Protein AF-A0A7Y3KXR0-F1 (afdb_monomer)

Solvent-accessible surface area (backbone atoms only — not comparable to full-atom values): 8434 Å² total; per-residue (Å²): 77,54,74,64,59,43,52,49,50,48,54,38,19,53,72,45,36,77,41,56,48,51,34,45,91,93,40,40,80,58,80,89,47,93,57,11,62,92,69,56,73,51,77,27,41,65,45,80,38,68,43,50,64,71,37,32,50,69,26,64,61,48,77,52,60,58,78,64,54,93,94,38,74,94,49,32,69,60,43,49,66,68,46,56,82,58,34,43,36,66,74,55,52,68,49,21,34,96,81,29,33,36,41,48,80,66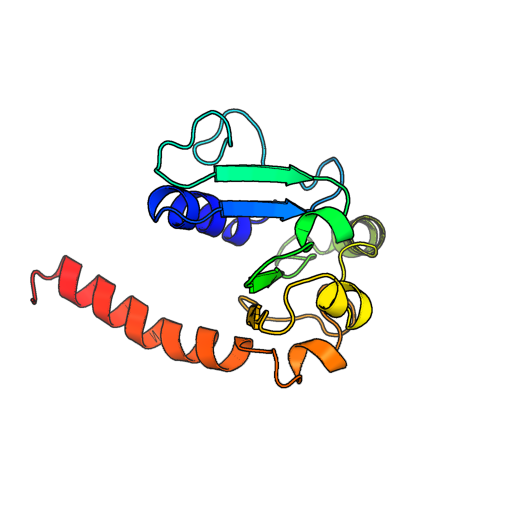,78,77,52,74,71,52,43,34,28,61,75,37,67,74,29,93,45,35,39,34,71,60,53,58,60,44,49,59,58,52,51,52,51,52,54,34,52,77,69,68,53,128

Radius of gyration: 15.93 Å; Cα contacts (8 Å, |Δi|>4): 237; chains: 1; bounding box: 35×34×39 Å

Secondary structure (DSSP, 8-state):
--HHHHHHHHHHHHTT-EEEEE--TTTSPPTTSTT-TTT--SSSEEEEES-HHHHHTT-SEEEE--SS-TT-GGGHHHHHHHHGGG-B-HHHHTTS-TT-EEEE-S---BTTTB-HHHHTSTTB-HHHHHHHHHHHHHHHHHHHTT--

Mean predicted aligned error: 4.3 Å

pLDDT: mean 91.73, std 8.7, range [63.97, 98.5]

Structure (mmCIF, N/CA/C/O backbone):
data_AF-A0A7Y3KXR0-F1
#
_entry.id   AF-A0A7Y3KXR0-F1
#
loop_
_atom_site.group_PDB
_atom_site.id
_atom_site.type_symbol
_atom_site.label_atom_id
_atom_site.label_alt_id
_atom_site.label_comp_id
_atom_site.label_asym_id
_atom_site.label_entity_id
_atom_site.label_seq_id
_atom_site.pdbx_PDB_ins_code
_atom_site.Cartn_x
_atom_site.Cartn_y
_atom_site.Cartn_z
_atom_site.occupancy
_atom_site.B_iso_or_equiv
_atom_site.auth_seq_id
_atom_site.auth_comp_id
_atom_site.auth_asym_id
_atom_site.auth_atom_id
_atom_site.pdbx_PDB_model_num
ATOM 1 N N . ALA A 1 1 ? 11.942 5.116 1.296 1.00 80.25 1 ALA A N 1
ATOM 2 C CA . ALA A 1 1 ? 10.471 4.972 1.328 1.00 80.25 1 ALA A CA 1
ATOM 3 C C . ALA A 1 1 ? 9.807 6.346 1.352 1.00 80.25 1 ALA A C 1
ATOM 5 O O . ALA A 1 1 ? 10.454 7.301 1.781 1.00 80.25 1 ALA A O 1
ATOM 6 N N . THR A 1 2 ? 8.551 6.466 0.906 1.00 85.81 2 THR A N 1
ATOM 7 C CA . THR A 1 2 ? 7.822 7.749 0.919 1.00 85.81 2 THR A CA 1
ATOM 8 C C . THR A 1 2 ? 7.324 8.102 2.325 1.00 85.81 2 THR A C 1
ATOM 10 O O . THR A 1 2 ? 7.315 7.267 3.238 1.00 85.81 2 THR A O 1
ATOM 13 N N . CYS A 1 3 ? 6.900 9.356 2.524 1.00 87.12 3 CYS A N 1
ATOM 14 C CA . CYS A 1 3 ? 6.299 9.783 3.789 1.00 87.12 3 CYS A CA 1
ATOM 15 C C . CYS A 1 3 ? 4.988 9.037 4.083 1.00 87.12 3 CYS A C 1
ATOM 17 O O . CYS A 1 3 ? 4.724 8.714 5.240 1.00 87.12 3 CYS A O 1
ATOM 19 N N . VAL A 1 4 ? 4.209 8.693 3.050 1.00 91.38 4 VAL A N 1
ATOM 20 C CA . VAL A 1 4 ? 2.961 7.937 3.198 1.00 91.38 4 VAL A CA 1
ATOM 21 C C . VAL A 1 4 ? 3.250 6.517 3.671 1.00 91.38 4 VAL A C 1
ATOM 23 O O . VAL A 1 4 ? 2.658 6.097 4.662 1.00 91.38 4 VAL A O 1
ATOM 26 N N . THR A 1 5 ? 4.200 5.807 3.047 1.00 91.75 5 THR A N 1
ATOM 27 C CA . THR A 1 5 ? 4.626 4.469 3.497 1.00 91.75 5 THR A CA 1
ATOM 28 C C . THR A 1 5 ? 5.040 4.488 4.966 1.00 91.75 5 THR A C 1
ATOM 30 O O . THR A 1 5 ? 4.613 3.639 5.748 1.00 91.75 5 THR A O 1
ATOM 33 N N . ARG A 1 6 ? 5.827 5.500 5.357 1.00 90.81 6 ARG A N 1
ATOM 34 C CA . ARG A 1 6 ? 6.284 5.689 6.736 1.00 90.81 6 ARG A CA 1
ATOM 35 C C . ARG A 1 6 ? 5.109 5.844 7.705 1.00 90.81 6 ARG A C 1
ATOM 37 O O . ARG A 1 6 ? 5.014 5.106 8.682 1.00 90.81 6 ARG A O 1
ATOM 44 N N . SER A 1 7 ? 4.205 6.786 7.435 1.00 91.56 7 SER A N 1
ATOM 45 C CA . SER A 1 7 ? 3.044 7.037 8.294 1.00 91.56 7 SER A CA 1
ATOM 46 C C . SER A 1 7 ? 2.098 5.839 8.365 1.00 91.56 7 SER A C 1
ATOM 48 O O . SER A 1 7 ? 1.578 5.543 9.440 1.00 91.56 7 SER A O 1
ATOM 50 N N . LEU A 1 8 ? 1.892 5.140 7.244 1.00 93.44 8 LEU A N 1
ATOM 51 C CA . LEU A 1 8 ? 1.036 3.960 7.175 1.00 93.44 8 LEU A CA 1
ATOM 52 C C . LEU A 1 8 ? 1.597 2.830 8.046 1.00 93.44 8 LEU A C 1
ATOM 54 O O . LEU A 1 8 ? 0.863 2.293 8.869 1.00 93.44 8 LEU A O 1
ATOM 58 N N . ALA A 1 9 ? 2.892 2.524 7.924 1.00 92.25 9 ALA A N 1
ATOM 59 C CA . ALA A 1 9 ? 3.544 1.487 8.720 1.00 92.25 9 ALA A CA 1
ATOM 60 C C . ALA A 1 9 ? 3.413 1.762 10.227 1.00 92.25 9 ALA A C 1
ATOM 62 O O . ALA A 1 9 ? 2.934 0.908 10.971 1.00 92.25 9 ALA A O 1
ATOM 63 N N . VAL A 1 10 ? 3.742 2.983 10.667 1.00 90.62 10 VAL A N 1
ATOM 64 C CA . VAL A 1 10 ? 3.654 3.381 12.083 1.00 90.62 10 VAL A CA 1
ATOM 65 C C . VAL A 1 10 ? 2.222 3.249 12.612 1.00 90.62 10 VAL A C 1
ATOM 67 O O . VAL A 1 10 ? 2.001 2.689 13.686 1.00 90.62 10 VAL A O 1
ATOM 70 N N . ALA A 1 11 ? 1.237 3.777 11.880 1.00 92.50 11 ALA A N 1
ATOM 71 C CA . ALA A 1 11 ? -0.152 3.784 12.328 1.00 92.50 11 ALA A CA 1
ATOM 72 C C . ALA A 1 11 ? -0.752 2.372 12.368 1.00 92.50 11 ALA A C 1
ATOM 74 O O . ALA A 1 11 ? -1.402 2.009 13.346 1.00 92.50 11 ALA A O 1
ATOM 75 N N . LEU A 1 12 ? -0.522 1.572 11.326 1.00 94.69 12 LEU A N 1
ATOM 76 C CA . LEU A 1 12 ? -1.089 0.232 11.195 1.00 94.69 12 LEU A CA 1
ATOM 77 C C . LEU A 1 12 ? -0.503 -0.748 12.218 1.00 94.69 12 LEU A C 1
ATOM 79 O O . LEU A 1 12 ? -1.267 -1.470 12.858 1.00 94.69 12 LEU A O 1
ATOM 83 N N . VAL A 1 13 ? 0.812 -0.720 12.453 1.00 93.69 13 VAL A N 1
ATOM 84 C CA . VAL A 1 13 ? 1.449 -1.580 13.467 1.00 93.69 13 VAL A CA 1
ATOM 85 C C . VAL A 1 13 ? 0.884 -1.299 14.861 1.00 93.69 13 VAL A C 1
ATOM 87 O O . VAL A 1 13 ? 0.526 -2.227 15.589 1.00 93.69 13 VAL A O 1
ATOM 90 N N . ARG A 1 14 ? 0.702 -0.020 15.215 1.00 92.12 14 ARG A N 1
ATOM 91 C CA . ARG A 1 14 ? 0.087 0.383 16.493 1.00 92.12 14 ARG A CA 1
ATOM 92 C C . ARG A 1 14 ? -1.373 -0.047 16.627 1.00 92.12 14 ARG A C 1
ATOM 94 O O . ARG A 1 14 ? -1.847 -0.247 17.740 1.00 92.12 14 ARG A O 1
ATOM 101 N N . LEU A 1 15 ? -2.079 -0.192 15.507 1.00 94.62 15 LEU A N 1
ATOM 102 C CA . LEU A 1 15 ? -3.461 -0.673 15.456 1.00 94.62 15 LEU A CA 1
ATOM 103 C C . LEU A 1 15 ? -3.573 -2.207 15.426 1.00 94.62 15 LEU A C 1
ATOM 105 O O . LEU A 1 15 ? -4.688 -2.718 15.376 1.00 94.62 15 LEU A O 1
ATOM 109 N N . GLY A 1 16 ? -2.457 -2.944 15.470 1.00 95.62 16 GLY A N 1
ATOM 110 C CA . GLY A 1 16 ? -2.472 -4.410 15.462 1.00 95.62 16 GLY A CA 1
ATOM 111 C C . GLY A 1 16 ? -2.442 -5.045 14.078 1.00 95.62 16 GLY A C 1
ATOM 112 O O . GLY A 1 16 ? -2.732 -6.228 13.947 1.00 95.62 16 GLY A O 1
ATOM 113 N N . VAL A 1 17 ? -2.122 -4.277 13.037 1.00 96.44 17 VAL A N 1
ATOM 114 C CA . VAL A 1 17 ? -2.090 -4.769 11.657 1.00 96.44 17 VAL A CA 1
ATOM 115 C C . VAL A 1 17 ? -0.690 -5.275 11.306 1.00 96.44 17 VAL A C 1
ATOM 117 O O . VAL A 1 17 ? 0.320 -4.660 11.657 1.00 96.44 17 VAL A O 1
ATOM 120 N N . HIS A 1 18 ? -0.632 -6.387 10.575 1.00 95.56 18 HIS A N 1
ATOM 121 C CA . HIS A 1 18 ? 0.601 -6.931 10.010 1.00 95.56 18 HIS A CA 1
ATOM 122 C C . HIS A 1 18 ? 0.909 -6.247 8.676 1.00 95.56 18 HIS A C 1
ATOM 124 O O 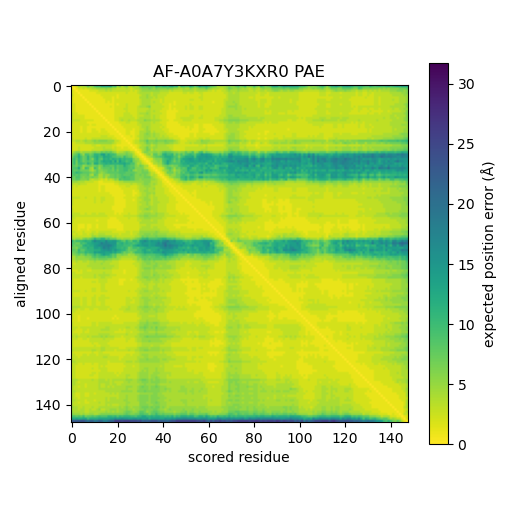. HIS A 1 18 ? 0.152 -6.359 7.714 1.00 95.56 18 HIS A O 1
ATOM 130 N N . VAL A 1 19 ? 2.020 -5.519 8.622 1.00 95.81 19 VAL A N 1
ATOM 131 C CA . VAL A 1 19 ? 2.435 -4.709 7.478 1.00 95.81 19 VAL A CA 1
ATOM 132 C C . VAL A 1 19 ? 3.672 -5.325 6.834 1.00 95.81 19 VAL A C 1
ATOM 134 O O . VAL A 1 19 ? 4.662 -5.614 7.507 1.00 95.81 19 VAL A O 1
ATOM 137 N N . ARG A 1 20 ? 3.636 -5.467 5.508 1.00 96.19 20 ARG A N 1
ATOM 138 C CA . ARG A 1 20 ? 4.819 -5.722 4.682 1.00 96.19 20 ARG A CA 1
ATOM 139 C C . ARG A 1 20 ? 5.095 -4.522 3.797 1.00 96.19 20 ARG A C 1
ATOM 141 O O . ARG A 1 20 ? 4.175 -4.000 3.173 1.00 96.19 20 ARG A O 1
ATOM 148 N N . VAL A 1 21 ? 6.353 -4.103 3.737 1.00 95.56 21 VAL A N 1
ATOM 149 C CA . VAL A 1 21 ? 6.806 -3.040 2.837 1.00 95.56 21 VAL A CA 1
ATOM 150 C C . VAL A 1 21 ? 7.759 -3.641 1.814 1.00 95.56 21 VAL A C 1
ATOM 152 O O . VAL A 1 21 ? 8.887 -4.016 2.140 1.00 95.56 21 VAL A O 1
ATOM 155 N N . GLY A 1 22 ? 7.273 -3.733 0.578 1.00 95.69 22 GLY A N 1
ATOM 156 C CA . GLY A 1 22 ? 8.057 -4.121 -0.587 1.00 95.69 22 GLY A CA 1
ATOM 157 C C . GLY A 1 22 ? 8.729 -2.905 -1.212 1.00 95.69 22 GLY A C 1
ATOM 158 O O . GLY A 1 22 ? 8.033 -1.983 -1.631 1.00 95.69 22 GLY A O 1
ATOM 159 N N . ALA A 1 23 ? 10.058 -2.894 -1.270 1.00 95.00 23 ALA A N 1
ATOM 160 C CA . ALA A 1 23 ? 10.818 -1.899 -2.022 1.00 95.00 23 ALA A CA 1
ATOM 161 C C . ALA A 1 23 ? 12.239 -2.410 -2.313 1.00 95.00 23 ALA A C 1
ATOM 163 O O . ALA A 1 23 ? 12.815 -3.098 -1.465 1.00 95.00 23 ALA A O 1
ATOM 164 N N . PRO A 1 24 ? 12.850 -2.028 -3.449 1.00 93.81 24 PRO A N 1
ATOM 165 C CA . PRO A 1 24 ? 14.228 -2.388 -3.742 1.00 93.81 24 PRO A CA 1
ATOM 166 C C . PRO A 1 24 ? 15.197 -1.707 -2.765 1.00 93.81 24 PRO A C 1
ATOM 168 O O . PRO A 1 24 ? 14.871 -0.715 -2.094 1.00 93.81 24 PRO A O 1
ATOM 171 N N . ALA A 1 25 ? 16.425 -2.228 -2.697 1.00 86.94 25 ALA A N 1
ATOM 172 C CA . ALA A 1 25 ? 17.487 -1.649 -1.881 1.00 86.94 25 ALA A CA 1
ATOM 173 C C . ALA A 1 25 ? 17.677 -0.150 -2.201 1.00 86.94 25 ALA A C 1
ATOM 175 O O . ALA A 1 25 ? 17.687 0.259 -3.358 1.00 86.94 25 ALA A O 1
ATOM 176 N N . GLY A 1 26 ? 17.791 0.686 -1.165 1.00 88.25 26 GLY A N 1
ATOM 177 C CA . GLY A 1 26 ? 17.868 2.150 -1.298 1.00 88.25 26 GLY A CA 1
ATOM 178 C C . GLY A 1 26 ? 16.515 2.876 -1.270 1.00 88.25 26 GLY A C 1
ATOM 179 O O . GLY A 1 26 ? 16.471 4.058 -0.932 1.00 88.25 26 GLY A O 1
ATOM 180 N N . TYR A 1 27 ? 15.403 2.173 -1.508 1.00 90.50 27 TYR A N 1
ATOM 181 C CA . TYR A 1 27 ? 14.042 2.731 -1.441 1.00 90.50 27 TYR A CA 1
ATOM 182 C C . TYR A 1 27 ? 13.254 2.264 -0.215 1.00 90.50 27 TYR A C 1
ATOM 184 O O . TYR A 1 27 ? 12.141 2.736 0.026 1.00 90.50 27 TYR A O 1
ATOM 192 N N . GLN A 1 28 ? 13.846 1.397 0.600 1.00 90.94 28 GLN A N 1
ATOM 193 C CA . GLN A 1 28 ? 13.229 0.816 1.785 1.00 90.94 28 GLN A CA 1
ATOM 194 C C . GLN A 1 28 ? 13.043 1.837 2.933 1.00 90.94 28 GLN A C 1
ATOM 196 O O . GLN A 1 28 ? 13.523 2.979 2.864 1.00 90.94 28 GLN A O 1
ATOM 201 N N . LEU A 1 29 ? 12.285 1.470 3.973 1.00 88.25 29 LEU A N 1
ATOM 202 C CA . LEU A 1 29 ? 12.267 2.211 5.242 1.00 88.25 29 LEU A CA 1
ATOM 203 C C . LEU A 1 29 ? 13.662 2.169 5.887 1.00 88.25 29 LEU A C 1
ATOM 205 O O . LEU A 1 29 ? 14.321 1.133 5.883 1.00 88.25 29 LEU A O 1
ATOM 209 N N . GLN A 1 30 ? 14.124 3.310 6.402 1.00 80.44 30 GLN A N 1
ATOM 210 C CA . GLN A 1 30 ? 15.462 3.436 6.986 1.00 80.44 30 GLN A CA 1
ATOM 211 C C . GLN A 1 30 ? 15.465 3.050 8.469 1.00 80.44 30 GLN A C 1
ATOM 213 O O . GLN A 1 30 ? 14.548 3.403 9.209 1.00 80.44 30 GLN A O 1
ATOM 218 N N . SER A 1 31 ? 16.525 2.364 8.896 1.00 68.38 31 SER A N 1
ATOM 219 C CA . SER A 1 31 ? 16.782 2.043 10.303 1.00 68.38 31 SER A CA 1
ATOM 220 C C . SER A 1 31 ? 17.123 3.298 11.119 1.00 68.38 31 SER A C 1
ATOM 222 O O . SER A 1 31 ? 17.719 4.241 10.596 1.00 68.38 31 SER A O 1
ATOM 224 N N . GLY A 1 32 ? 16.777 3.301 12.409 1.00 65.38 32 GLY A N 1
ATOM 225 C CA . GLY A 1 32 ? 17.108 4.369 13.361 1.00 65.38 32 GLY A CA 1
ATOM 226 C C . GLY A 1 32 ? 16.142 5.564 13.420 1.00 65.38 32 GLY A C 1
ATOM 227 O O . GLY A 1 32 ? 16.396 6.497 14.181 1.00 65.38 32 GLY A O 1
ATOM 228 N N . GLY A 1 33 ? 15.046 5.554 12.651 1.00 67.06 33 GLY A N 1
ATOM 229 C CA . GLY A 1 33 ? 13.954 6.539 12.729 1.00 67.06 33 GLY A CA 1
ATOM 230 C C . GLY A 1 33 ? 12.737 6.030 13.516 1.00 67.06 33 GLY A C 1
ATOM 231 O O . GLY A 1 33 ? 12.687 4.869 13.909 1.00 67.06 33 GLY A O 1
ATOM 232 N N . GLY A 1 34 ? 11.709 6.868 13.705 1.00 63.97 34 GLY A N 1
ATOM 233 C CA . GLY A 1 34 ? 10.460 6.502 14.414 1.00 63.97 34 GLY A CA 1
ATOM 234 C C . GLY A 1 34 ? 9.576 5.471 13.690 1.00 63.97 34 GLY A C 1
ATOM 235 O O . GLY A 1 34 ? 8.486 5.134 14.145 1.00 63.97 34 GLY A O 1
ATOM 236 N N . GLU A 1 35 ? 10.044 5.015 12.540 1.00 66.56 35 GLU A N 1
ATOM 237 C CA . GLU A 1 35 ? 9.459 4.046 11.623 1.00 66.56 35 GLU A CA 1
ATOM 238 C C . GLU A 1 35 ? 10.261 2.746 11.525 1.00 66.56 35 GLU A C 1
ATOM 240 O O . GLU A 1 35 ? 9.938 1.891 10.699 1.00 66.56 35 GLU A O 1
ATOM 245 N N . ASP A 1 36 ? 11.357 2.644 12.279 1.00 72.69 36 ASP A N 1
ATOM 246 C CA . ASP A 1 36 ? 12.205 1.467 12.255 1.00 72.69 36 ASP A CA 1
ATOM 247 C C . ASP A 1 36 ? 11.387 0.281 12.760 1.00 72.69 36 ASP A C 1
ATOM 249 O O . ASP A 1 36 ? 10.830 0.341 13.859 1.00 72.69 36 ASP A O 1
ATOM 253 N N . ALA A 1 37 ? 11.332 -0.794 11.971 1.00 68.94 37 ALA A N 1
ATOM 254 C CA . ALA A 1 37 ? 10.626 -2.025 12.309 1.00 68.94 37 ALA A CA 1
ATOM 255 C C . ALA A 1 37 ? 11.025 -2.571 13.685 1.00 68.94 37 ALA A C 1
ATOM 257 O O . ALA A 1 37 ? 10.193 -3.159 14.367 1.00 68.94 37 ALA A O 1
ATOM 258 N N . GLN A 1 38 ? 12.270 -2.337 14.108 1.00 68.69 38 GLN A N 1
ATOM 259 C CA . GLN A 1 38 ? 12.774 -2.760 15.414 1.00 68.69 38 GLN A CA 1
ATOM 260 C C . GLN A 1 38 ? 12.379 -1.819 16.562 1.00 68.69 38 GLN A C 1
ATOM 262 O O . GLN A 1 38 ? 12.411 -2.224 17.720 1.00 68.69 38 GLN A O 1
ATOM 267 N N . SER A 1 39 ? 12.019 -0.570 16.258 1.00 74.38 39 SER A N 1
ATOM 268 C CA . SER A 1 39 ? 11.600 0.439 17.242 1.00 74.38 39 SER A CA 1
ATOM 269 C C . SER A 1 39 ? 10.082 0.581 17.371 1.00 74.38 39 SER A C 1
ATOM 271 O O . SER A 1 39 ? 9.596 1.201 18.319 1.00 74.38 39 SER A O 1
ATOM 273 N N . LEU A 1 40 ? 9.330 0.059 16.398 1.00 78.12 40 LEU A N 1
ATOM 274 C CA . LEU A 1 40 ? 7.882 0.173 16.364 1.00 78.12 40 LEU A CA 1
ATOM 275 C C . LEU A 1 40 ? 7.258 -0.754 17.403 1.00 78.12 40 LEU A C 1
ATOM 277 O O . LEU A 1 40 ? 7.208 -1.966 17.227 1.00 78.12 40 LEU A O 1
ATOM 281 N N . ASP A 1 41 ? 6.743 -0.148 18.467 1.00 78.06 41 ASP A N 1
ATOM 282 C CA . ASP A 1 41 ? 5.956 -0.838 19.481 1.00 78.06 41 ASP A CA 1
ATOM 283 C C . ASP A 1 41 ? 4.470 -0.875 19.082 1.00 78.06 41 ASP A C 1
ATOM 285 O O . ASP A 1 41 ? 3.906 0.117 18.594 1.00 78.06 41 ASP A O 1
ATOM 289 N N . GLY A 1 42 ? 3.832 -2.029 19.263 1.00 85.19 42 GLY A N 1
ATOM 290 C CA . GLY A 1 42 ? 2.437 -2.267 18.905 1.00 85.19 42 GLY A CA 1
ATOM 291 C C . GLY A 1 42 ? 2.095 -3.754 18.754 1.00 85.19 42 GLY A C 1
ATOM 292 O O . GLY A 1 42 ? 2.988 -4.585 18.619 1.00 85.19 42 GLY A O 1
ATOM 293 N N . PRO A 1 43 ? 0.798 -4.113 18.754 1.00 92.44 43 PRO A N 1
ATOM 294 C CA . PRO A 1 43 ? 0.366 -5.504 18.605 1.00 92.44 43 PRO A CA 1
ATOM 295 C C . PRO A 1 43 ? 0.509 -6.051 17.174 1.00 92.44 43 PRO A C 1
ATOM 297 O O . PRO A 1 43 ? 0.282 -7.238 16.952 1.00 92.44 43 PRO A O 1
ATOM 300 N N . GLY A 1 44 ? 0.829 -5.194 16.198 1.00 94.00 44 GLY A N 1
ATOM 301 C CA . GLY A 1 44 ? 1.068 -5.579 14.810 1.00 94.00 44 GLY A CA 1
ATOM 302 C C . GLY A 1 44 ? 2.515 -5.999 14.554 1.00 94.00 44 GLY A C 1
ATOM 303 O O . GLY A 1 44 ? 3.308 -6.190 15.471 1.00 94.00 44 GLY A O 1
ATOM 304 N N . SER A 1 45 ? 2.883 -6.115 13.280 1.00 92.69 45 SER A N 1
ATOM 305 C CA . SER A 1 45 ? 4.260 -6.425 12.874 1.00 92.69 45 SER A CA 1
ATOM 306 C C . SER A 1 45 ? 4.644 -5.667 11.613 1.00 92.69 45 SER A C 1
ATOM 308 O O . SER A 1 45 ? 3.786 -5.419 10.768 1.00 92.69 45 SER A O 1
ATOM 310 N N . LEU A 1 46 ? 5.928 -5.349 11.453 1.00 92.75 46 LEU A N 1
ATOM 311 C CA . LEU A 1 46 ? 6.477 -4.772 10.228 1.00 92.75 46 LEU A CA 1
ATOM 312 C C . LEU A 1 46 ? 7.555 -5.691 9.656 1.00 92.75 46 LEU A C 1
ATOM 314 O O . LEU A 1 46 ? 8.521 -6.019 10.339 1.00 92.75 46 LEU A O 1
ATOM 318 N N . VAL A 1 47 ? 7.394 -6.079 8.394 1.00 93.19 47 VAL A N 1
ATOM 319 C CA . VAL A 1 47 ? 8.376 -6.857 7.633 1.00 93.19 47 VAL A CA 1
ATOM 320 C C . VAL A 1 47 ? 8.774 -6.067 6.391 1.00 93.19 47 VAL A C 1
ATOM 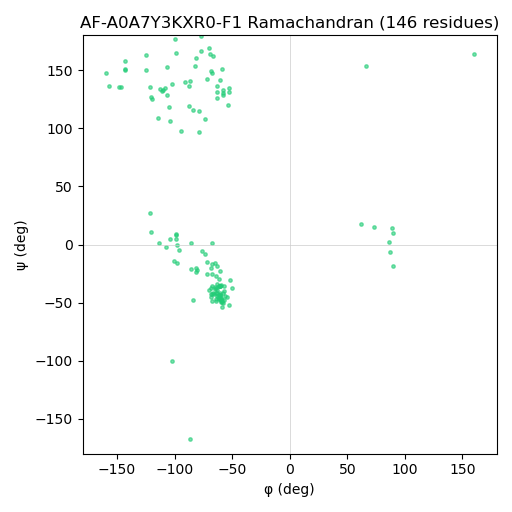322 O O . VAL A 1 47 ? 7.926 -5.491 5.710 1.00 93.19 47 VAL A O 1
ATOM 325 N N . LEU A 1 48 ? 10.071 -6.025 6.103 1.00 93.19 48 LEU A N 1
ATOM 326 C CA . LEU A 1 48 ? 10.632 -5.354 4.933 1.00 93.19 48 LEU A CA 1
ATOM 327 C C . LEU A 1 48 ? 11.116 -6.422 3.954 1.00 93.19 48 LEU A C 1
ATOM 329 O O . LEU A 1 48 ? 11.758 -7.382 4.376 1.00 93.19 48 LEU A O 1
ATOM 333 N N . THR A 1 49 ? 10.807 -6.261 2.674 1.00 95.06 49 THR A N 1
ATOM 334 C CA . THR A 1 49 ? 11.185 -7.211 1.620 1.00 95.06 49 THR A CA 1
ATOM 335 C C . THR A 1 49 ? 11.544 -6.465 0.339 1.00 95.06 49 THR A C 1
ATOM 337 O O . THR A 1 49 ? 11.059 -5.354 0.099 1.00 95.06 49 THR A O 1
ATOM 340 N N . ASP A 1 50 ? 12.426 -7.047 -0.462 1.00 96.12 50 ASP A N 1
ATOM 341 C CA . ASP A 1 50 ? 12.830 -6.559 -1.782 1.00 96.12 50 ASP A CA 1
ATOM 342 C C . ASP A 1 50 ? 12.190 -7.359 -2.929 1.00 96.12 50 ASP A C 1
ATOM 344 O O . ASP A 1 50 ? 12.456 -7.073 -4.096 1.00 96.12 50 ASP A O 1
ATOM 348 N N . ASP A 1 51 ? 11.292 -8.298 -2.612 1.00 97.38 51 ASP A N 1
ATOM 349 C CA . ASP A 1 51 ? 10.471 -9.015 -3.585 1.00 97.38 51 ASP A CA 1
ATOM 350 C C . ASP A 1 51 ? 9.020 -8.484 -3.563 1.00 97.38 51 ASP A C 1
ATOM 352 O O . ASP A 1 51 ? 8.329 -8.595 -2.540 1.00 97.38 51 ASP A O 1
ATOM 356 N N . PRO A 1 52 ? 8.508 -7.924 -4.677 1.00 97.31 52 PRO A N 1
ATOM 357 C CA . PRO A 1 52 ? 7.123 -7.464 -4.760 1.00 97.31 52 PRO A CA 1
ATOM 358 C C . PRO A 1 52 ? 6.109 -8.590 -4.511 1.00 97.31 52 PRO A C 1
ATOM 360 O O . PRO A 1 52 ? 5.076 -8.346 -3.887 1.00 97.31 52 PRO A O 1
ATOM 363 N N . TYR A 1 53 ? 6.389 -9.825 -4.940 1.00 97.88 53 TYR A N 1
ATOM 364 C CA . TYR A 1 53 ? 5.484 -10.961 -4.750 1.00 97.88 53 TYR A CA 1
ATOM 365 C C . TYR A 1 53 ? 5.412 -11.383 -3.284 1.00 97.88 53 TYR A C 1
ATOM 367 O O . TYR A 1 53 ? 4.334 -11.696 -2.778 1.00 97.88 53 TYR A O 1
ATOM 375 N N . ASP A 1 54 ? 6.543 -11.359 -2.584 1.00 97.81 54 ASP A N 1
ATOM 376 C CA . ASP A 1 54 ? 6.598 -11.602 -1.145 1.00 97.81 54 ASP A CA 1
ATOM 377 C C . ASP A 1 54 ? 5.845 -10.526 -0.345 1.00 97.81 54 ASP A C 1
ATOM 3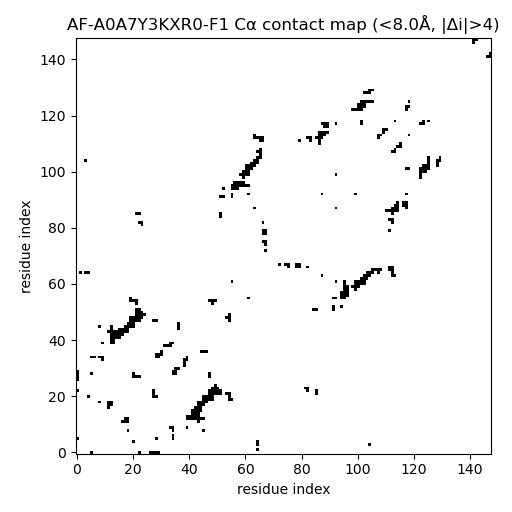79 O O . ASP A 1 54 ? 5.123 -10.843 0.608 1.00 97.81 54 ASP A O 1
ATOM 383 N N . ALA A 1 55 ? 5.931 -9.265 -0.785 1.00 97.12 55 ALA A N 1
ATOM 384 C CA . ALA A 1 55 ? 5.244 -8.144 -0.150 1.00 97.12 55 ALA A CA 1
ATOM 385 C C . ALA A 1 55 ? 3.712 -8.294 -0.161 1.00 97.12 55 ALA A C 1
ATOM 387 O O . ALA A 1 55 ? 3.049 -7.908 0.806 1.00 97.12 55 ALA A O 1
ATOM 388 N N . VAL A 1 56 ? 3.149 -8.868 -1.231 1.00 98.00 56 VAL A N 1
ATOM 389 C CA . VAL A 1 56 ? 1.692 -8.976 -1.426 1.00 98.00 56 VAL A CA 1
ATOM 390 C C . VAL A 1 56 ? 1.108 -10.349 -1.089 1.00 98.00 56 VAL A C 1
ATOM 392 O O . VAL A 1 56 ? -0.110 -10.462 -0.971 1.00 98.00 56 VAL A O 1
ATOM 395 N N . ARG A 1 57 ? 1.933 -11.394 -0.929 1.00 98.00 57 ARG A N 1
ATOM 396 C CA . ARG A 1 57 ? 1.471 -12.782 -0.738 1.00 98.00 57 ARG A CA 1
ATOM 397 C C . ARG A 1 57 ? 0.490 -12.909 0.418 1.00 98.00 57 ARG A C 1
ATOM 399 O O . ARG A 1 57 ? 0.860 -12.611 1.542 1.00 98.00 57 ARG A O 1
ATOM 406 N N . ASP A 1 58 ? -0.733 -13.368 0.189 1.00 96.31 58 ASP A N 1
ATOM 407 C CA . ASP A 1 58 ? -1.763 -13.479 1.240 1.00 96.31 58 ASP A CA 1
ATOM 408 C C . ASP A 1 58 ? -2.179 -12.140 1.893 1.00 96.31 58 ASP A C 1
ATOM 410 O O . ASP A 1 58 ? -2.774 -12.144 2.968 1.00 96.31 58 ASP A O 1
ATOM 414 N N . ALA A 1 59 ? -1.892 -10.984 1.282 1.00 98.19 59 ALA A N 1
ATOM 415 C CA . ALA A 1 59 ? -2.318 -9.688 1.816 1.00 98.19 59 ALA A CA 1
ATOM 416 C C . ALA A 1 59 ? -3.834 -9.458 1.658 1.00 98.19 59 ALA A C 1
ATOM 418 O O . ALA A 1 59 ? -4.407 -9.769 0.615 1.00 98.19 59 ALA A O 1
ATOM 419 N N . ASP A 1 60 ? -4.467 -8.832 2.656 1.00 98.44 60 ASP A N 1
ATOM 420 C CA . ASP A 1 60 ? -5.863 -8.361 2.584 1.00 98.44 60 ASP A CA 1
ATOM 421 C C . ASP A 1 60 ? -6.006 -7.008 1.868 1.00 98.44 60 ASP A C 1
ATOM 423 O O . ASP A 1 60 ? -7.077 -6.646 1.375 1.00 98.44 60 ASP A O 1
ATOM 427 N N . ALA A 1 61 ? -4.933 -6.220 1.836 1.00 98.38 61 ALA A N 1
ATOM 428 C CA . ALA A 1 61 ? -4.899 -4.930 1.170 1.00 98.38 61 ALA A CA 1
ATOM 429 C C . ALA A 1 61 ? -3.508 -4.661 0.595 1.00 98.38 61 ALA A C 1
ATOM 431 O O . ALA A 1 61 ? -2.501 -4.848 1.276 1.00 98.38 61 ALA A O 1
ATOM 432 N N . ILE A 1 62 ? -3.469 -4.173 -0.642 1.00 98.44 62 ILE A N 1
ATOM 433 C CA . ILE A 1 62 ? -2.260 -3.686 -1.306 1.00 98.44 62 ILE A CA 1
ATOM 434 C C . ILE A 1 62 ? -2.346 -2.164 -1.360 1.00 98.44 62 ILE A C 1
ATOM 436 O O . ILE A 1 62 ? -3.351 -1.606 -1.804 1.00 98.44 62 ILE A O 1
ATOM 440 N N . TYR A 1 63 ? -1.293 -1.488 -0.911 1.00 98.25 63 TYR A N 1
ATOM 441 C CA . TYR A 1 63 ? -1.176 -0.036 -0.980 1.00 98.25 63 TYR A CA 1
ATOM 442 C C . TYR A 1 63 ? 0.060 0.322 -1.799 1.00 98.25 63 TYR A C 1
ATOM 444 O O . TYR A 1 63 ? 1.153 -0.132 -1.471 1.00 98.25 63 TYR A O 1
ATOM 452 N N . THR A 1 64 ? -0.108 1.159 -2.820 1.00 97.12 64 THR A N 1
ATOM 453 C CA . THR A 1 64 ? 1.011 1.743 -3.575 1.00 97.12 64 THR A CA 1
ATOM 454 C C . THR A 1 64 ? 0.920 3.270 -3.589 1.00 97.12 64 THR A C 1
ATOM 456 O O . THR A 1 64 ? -0.106 3.845 -3.212 1.00 97.12 64 THR A O 1
ATOM 459 N N . ASP A 1 65 ? 2.024 3.920 -3.930 1.00 95.12 65 ASP A N 1
ATOM 460 C CA . ASP A 1 65 ? 2.199 5.372 -3.951 1.00 95.12 65 ASP A CA 1
ATOM 461 C C . ASP A 1 65 ? 3.082 5.750 -5.145 1.00 95.12 65 ASP A C 1
ATOM 463 O O . ASP A 1 65 ? 3.859 4.926 -5.636 1.00 95.12 65 ASP A O 1
ATOM 467 N N . ALA A 1 66 ? 2.981 7.002 -5.584 1.00 93.06 66 ALA A N 1
ATOM 468 C CA . ALA A 1 66 ? 3.734 7.514 -6.715 1.00 93.06 66 ALA A CA 1
ATOM 469 C C . ALA A 1 66 ? 5.245 7.365 -6.484 1.00 93.06 66 ALA A C 1
ATOM 471 O O . ALA A 1 66 ? 5.796 7.806 -5.470 1.00 93.06 66 ALA A O 1
ATOM 472 N N . TRP A 1 67 ? 5.937 6.781 -7.461 1.00 90.19 67 TRP A N 1
ATOM 473 C CA . TRP A 1 67 ? 7.388 6.590 -7.406 1.00 90.19 67 TRP A CA 1
ATOM 474 C C . TRP A 1 67 ? 8.157 7.904 -7.489 1.00 90.19 67 TRP A C 1
ATOM 476 O O . TRP A 1 67 ? 9.184 8.088 -6.830 1.00 90.19 67 TRP A O 1
ATOM 486 N N . VAL A 1 68 ? 7.652 8.824 -8.308 1.00 83.56 68 VAL A N 1
ATOM 487 C CA . VAL A 1 68 ? 8.221 10.152 -8.507 1.00 83.56 68 VAL A CA 1
ATOM 488 C C . VAL A 1 68 ? 7.350 11.151 -7.757 1.00 83.56 68 VAL A C 1
ATOM 490 O O . VAL A 1 68 ? 6.230 11.459 -8.157 1.00 83.56 68 VAL A O 1
ATOM 493 N N . SER A 1 69 ? 7.869 11.638 -6.632 1.00 70.88 69 SER A N 1
ATOM 494 C CA . SER A 1 69 ? 7.246 12.722 -5.871 1.00 70.88 69 SER A CA 1
ATOM 495 C C . SER A 1 69 ? 7.595 14.081 -6.486 1.00 70.88 69 SER A C 1
ATOM 497 O O . SER A 1 69 ? 8.600 14.220 -7.183 1.00 70.88 69 SER A O 1
ATOM 499 N N . MET A 1 70 ? 6.799 15.103 -6.165 1.00 69.69 70 MET A N 1
ATOM 500 C CA . MET A 1 70 ? 7.113 16.499 -6.485 1.00 69.69 70 MET A CA 1
ATOM 501 C C . MET A 1 70 ? 8.517 16.883 -5.989 1.00 69.69 70 MET A C 1
ATOM 503 O O . MET A 1 70 ? 8.830 16.643 -4.818 1.00 69.69 70 MET A O 1
ATOM 507 N N . GLY A 1 71 ? 9.323 17.510 -6.852 1.00 70.88 71 GLY A N 1
ATOM 508 C CA . GLY A 1 71 ? 10.675 17.988 -6.533 1.00 70.88 71 GLY A CA 1
ATOM 509 C C . GLY A 1 71 ? 11.798 16.977 -6.783 1.00 70.88 71 GLY A C 1
ATOM 510 O O . GLY A 1 71 ? 12.923 17.202 -6.341 1.00 70.88 71 GLY A O 1
ATOM 511 N N . LEU A 1 72 ? 11.497 15.851 -7.437 1.00 71.88 72 LEU A N 1
ATOM 512 C CA . LEU A 1 72 ? 12.449 14.782 -7.759 1.00 71.88 72 LEU A CA 1
ATOM 513 C C . LEU A 1 72 ? 12.539 14.514 -9.268 1.00 71.88 72 LEU A C 1
ATOM 515 O O . LEU A 1 72 ? 12.841 13.398 -9.693 1.00 71.88 72 LEU A O 1
ATOM 519 N N . GLU A 1 73 ? 12.265 15.528 -10.084 1.00 76.31 73 GLU A N 1
ATOM 520 C CA . GLU A 1 73 ? 12.151 15.411 -11.538 1.00 76.31 73 GLU A CA 1
ATOM 521 C C . GLU A 1 73 ? 13.466 14.946 -12.187 1.00 76.31 73 GLU A C 1
ATOM 523 O O . GLU A 1 73 ? 13.441 14.134 -13.110 1.00 76.31 73 GLU A O 1
ATOM 528 N N . GLU A 1 74 ? 14.617 15.373 -11.657 1.00 79.50 74 GLU A N 1
ATOM 529 C CA . GLU A 1 74 ? 15.944 14.945 -12.134 1.00 79.50 74 GLU A CA 1
ATOM 530 C C . GLU A 1 74 ? 16.228 13.457 -11.866 1.00 79.50 74 GLU A C 1
ATOM 532 O O . GLU A 1 74 ? 17.006 12.824 -12.578 1.00 79.50 74 GLU A O 1
ATOM 537 N N . GLU A 1 75 ? 15.581 12.873 -10.856 1.00 83.38 75 GLU A N 1
ATOM 538 C CA . GLU A 1 75 ? 15.753 11.470 -10.469 1.00 83.38 75 GLU A CA 1
ATOM 539 C C . GLU A 1 75 ? 14.657 10.557 -11.039 1.00 83.38 75 GLU A C 1
ATOM 541 O O . GLU A 1 75 ? 14.666 9.351 -10.779 1.00 83.38 75 GLU A O 1
ATOM 546 N N . ALA A 1 76 ? 13.704 11.119 -11.788 1.00 85.25 76 ALA A N 1
ATOM 547 C CA . ALA A 1 76 ? 12.479 10.441 -12.192 1.00 85.25 76 ALA A CA 1
ATOM 548 C C . ALA A 1 76 ? 12.748 9.171 -13.014 1.00 85.25 76 ALA A C 1
ATOM 550 O O . ALA A 1 76 ? 12.251 8.103 -12.668 1.00 85.25 76 ALA A O 1
ATOM 551 N N . GLU A 1 77 ? 13.596 9.257 -14.043 1.00 87.81 77 GLU A N 1
ATOM 552 C CA . GLU A 1 77 ? 13.933 8.108 -14.899 1.00 87.81 77 GLU A CA 1
ATOM 553 C C . GLU A 1 77 ? 14.602 6.974 -14.122 1.00 87.81 77 GLU A C 1
ATOM 555 O O . GLU A 1 77 ? 14.233 5.809 -14.267 1.00 87.81 77 GLU A O 1
ATOM 560 N N . ARG A 1 78 ? 15.545 7.314 -13.234 1.00 90.62 78 ARG A N 1
ATOM 561 C CA . ARG A 1 78 ? 16.218 6.324 -12.385 1.00 90.62 78 ARG A CA 1
ATOM 562 C C . ARG A 1 78 ? 15.212 5.622 -11.476 1.00 90.62 78 ARG A C 1
ATOM 564 O O . ARG A 1 78 ? 15.207 4.400 -11.409 1.00 90.62 78 ARG A O 1
ATOM 571 N N . ARG A 1 79 ? 14.327 6.383 -10.820 1.00 90.88 79 ARG A N 1
ATOM 572 C CA . ARG A 1 79 ? 13.293 5.812 -9.945 1.00 90.88 79 ARG A CA 1
ATOM 573 C C . ARG A 1 79 ? 12.352 4.881 -10.695 1.00 90.88 79 ARG A C 1
ATOM 575 O O . ARG A 1 79 ? 12.064 3.807 -10.182 1.00 90.88 79 ARG A O 1
ATOM 582 N N . ARG A 1 80 ? 11.897 5.265 -11.891 1.00 91.69 80 ARG A N 1
ATOM 583 C CA . ARG A 1 80 ? 11.037 4.407 -12.720 1.00 91.69 80 ARG A CA 1
ATOM 584 C C . ARG A 1 80 ? 11.729 3.101 -13.075 1.00 91.69 80 ARG A C 1
ATOM 586 O O . ARG A 1 80 ? 11.108 2.053 -12.965 1.00 91.69 80 ARG A O 1
ATOM 593 N N . ALA A 1 81 ? 13.005 3.151 -13.454 1.00 92.69 81 ALA A N 1
ATOM 594 C CA . ALA A 1 81 ? 13.773 1.950 -13.763 1.00 92.69 81 ALA A CA 1
ATOM 595 C C . ALA A 1 81 ? 13.937 1.039 -12.534 1.00 92.69 81 ALA A C 1
ATOM 597 O O . ALA A 1 81 ? 13.674 -0.159 -12.621 1.00 92.69 81 ALA A O 1
ATOM 598 N N . ASP A 1 82 ? 14.309 1.608 -11.386 1.00 94.44 82 ASP A N 1
ATOM 599 C CA . ASP A 1 82 ? 14.544 0.848 -10.154 1.00 94.44 82 ASP A CA 1
ATOM 600 C C . ASP A 1 82 ? 13.248 0.239 -9.585 1.00 94.44 82 ASP A C 1
ATOM 602 O O . ASP A 1 82 ? 13.263 -0.862 -9.035 1.00 94.44 82 ASP A O 1
ATOM 606 N N . LEU A 1 83 ? 12.121 0.951 -9.708 1.00 94.38 83 LEU A N 1
ATOM 607 C CA . LEU A 1 83 ? 10.828 0.565 -9.133 1.00 94.38 83 LEU A CA 1
ATOM 608 C C . LEU A 1 83 ? 9.907 -0.164 -10.114 1.00 94.38 83 LEU A C 1
ATOM 610 O O . LEU A 1 83 ? 8.874 -0.664 -9.680 1.00 94.38 83 LEU A O 1
ATOM 614 N N . ALA A 1 84 ? 10.282 -0.303 -11.390 1.00 94.50 84 ALA A N 1
ATOM 615 C CA . ALA A 1 84 ? 9.459 -0.941 -12.422 1.00 94.50 84 ALA A CA 1
ATOM 616 C C . ALA A 1 84 ? 8.914 -2.320 -12.005 1.00 94.50 84 ALA A C 1
ATOM 618 O O . ALA A 1 84 ? 7.768 -2.654 -12.300 1.00 94.50 84 ALA A O 1
ATOM 619 N N . GLY A 1 85 ? 9.711 -3.111 -11.276 1.00 95.44 85 GLY A N 1
ATOM 620 C CA . GLY A 1 85 ? 9.301 -4.427 -10.774 1.00 95.44 85 GLY A CA 1
ATOM 621 C C . GLY A 1 85 ? 8.205 -4.395 -9.699 1.00 95.44 85 GLY A C 1
ATOM 622 O O . GLY A 1 85 ? 7.564 -5.412 -9.463 1.00 95.44 85 GLY A O 1
ATOM 623 N N . PHE A 1 86 ? 7.962 -3.244 -9.070 1.00 97.12 86 PHE A N 1
ATOM 624 C CA . PHE A 1 86 ? 6.991 -3.049 -7.988 1.00 97.12 86 PHE A CA 1
ATOM 625 C C . PHE A 1 86 ? 5.661 -2.447 -8.463 1.00 97.12 86 PHE A C 1
ATOM 627 O O . PHE A 1 86 ? 4.823 -2.088 -7.634 1.00 97.12 86 PHE A O 1
ATOM 634 N N . ALA A 1 87 ? 5.445 -2.335 -9.777 1.00 97.62 87 ALA A N 1
ATOM 635 C CA . ALA A 1 87 ? 4.165 -1.898 -10.321 1.00 97.62 87 ALA A CA 1
ATOM 636 C C . ALA A 1 87 ? 3.038 -2.824 -9.849 1.00 97.62 87 ALA A C 1
ATOM 638 O O . ALA A 1 87 ? 3.142 -4.051 -9.935 1.00 97.62 87 ALA A O 1
ATOM 639 N N . VAL A 1 88 ? 1.928 -2.249 -9.385 1.00 98.25 88 VAL A N 1
ATOM 640 C CA . VAL A 1 88 ? 0.759 -3.048 -9.016 1.00 98.25 88 VAL A CA 1
ATOM 641 C C . VAL A 1 88 ? 0.013 -3.442 -10.285 1.00 98.25 88 VAL A C 1
ATOM 643 O O . VAL A 1 88 ? -0.791 -2.684 -10.833 1.00 98.25 88 VAL A O 1
ATOM 646 N N . THR A 1 89 ? 0.309 -4.654 -10.746 1.00 98.44 89 THR A N 1
AT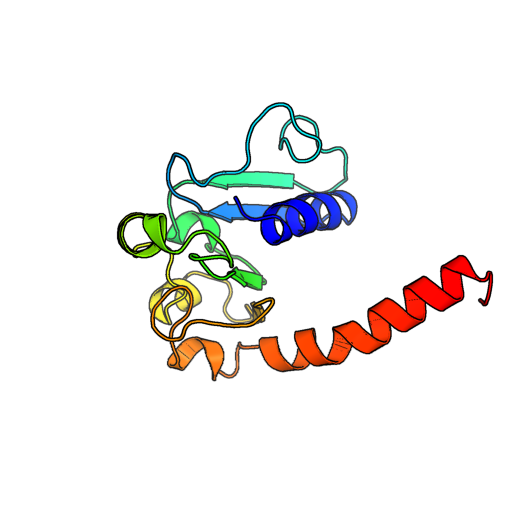OM 647 C CA . THR A 1 89 ? -0.287 -5.288 -11.924 1.00 98.44 89 THR A CA 1
ATOM 648 C C . THR A 1 89 ? -1.400 -6.271 -11.531 1.00 98.44 89 THR A C 1
ATOM 650 O O . THR A 1 89 ? -1.475 -6.694 -10.371 1.00 98.44 89 THR A O 1
ATOM 653 N N . PRO A 1 90 ? -2.261 -6.700 -12.477 1.00 98.25 90 PRO A N 1
ATOM 654 C CA . PRO A 1 90 ? -3.226 -7.770 -12.222 1.00 98.25 90 PRO A CA 1
ATOM 655 C C . PRO A 1 90 ? -2.559 -9.068 -11.752 1.00 98.25 90 PRO A C 1
ATOM 657 O O . PRO A 1 90 ? -3.100 -9.766 -10.897 1.00 98.25 90 PRO A O 1
ATOM 660 N N . ASP A 1 91 ? -1.376 -9.378 -12.280 1.00 97.94 91 ASP A N 1
ATOM 661 C CA . ASP A 1 91 ? -0.614 -10.574 -11.923 1.00 97.94 91 ASP A CA 1
ATOM 662 C C . ASP A 1 91 ? -0.134 -10.516 -10.471 1.00 97.94 91 ASP A C 1
ATOM 664 O O . ASP A 1 91 ? -0.275 -11.500 -9.745 1.00 97.94 91 ASP A O 1
ATOM 668 N N . LEU A 1 92 ? 0.344 -9.347 -10.031 1.00 97.88 92 LEU A N 1
ATOM 669 C CA . LEU A 1 92 ? 0.729 -9.113 -8.643 1.00 97.88 92 LEU A CA 1
ATOM 670 C C . LEU A 1 92 ? -0.489 -9.188 -7.711 1.00 97.88 92 LEU A C 1
ATOM 672 O O . LEU A 1 92 ? -0.435 -9.826 -6.662 1.00 97.88 92 LEU A O 1
ATOM 676 N N . LEU A 1 93 ? -1.622 -8.603 -8.114 1.00 97.88 93 LEU A N 1
ATOM 677 C CA . LEU A 1 93 ? -2.865 -8.659 -7.340 1.00 97.88 93 LEU A CA 1
ATOM 678 C C . LEU A 1 93 ? -3.366 -10.100 -7.138 1.00 97.88 93 LEU A C 1
ATOM 680 O O . LEU A 1 93 ? -3.870 -10.414 -6.064 1.00 97.88 93 LEU A O 1
ATOM 684 N N . ARG A 1 94 ? -3.196 -10.997 -8.122 1.00 97.44 94 ARG A N 1
ATOM 685 C CA . ARG A 1 94 ? -3.598 -12.416 -8.002 1.00 97.44 94 ARG A CA 1
ATOM 686 C C . ARG A 1 94 ? -2.822 -13.203 -6.941 1.00 97.44 94 ARG A C 1
ATOM 688 O O . ARG A 1 94 ? -3.242 -14.302 -6.594 1.00 97.44 94 ARG A O 1
ATOM 695 N N . VAL A 1 95 ? -1.693 -12.680 -6.469 1.00 98.00 95 VAL A N 1
ATOM 696 C CA . VAL A 1 95 ? -0.839 -13.315 -5.448 1.00 98.00 95 VAL A CA 1
ATOM 697 C C . VAL A 1 95 ? -1.325 -12.975 -4.033 1.00 98.00 95 VAL A C 1
ATOM 699 O O . VAL A 1 95 ? -1.021 -13.690 -3.076 1.00 98.00 95 VAL A O 1
ATOM 702 N N . ALA A 1 96 ? -2.094 -11.893 -3.893 1.00 98.12 96 ALA A N 1
ATOM 703 C CA . ALA A 1 96 ? -2.774 -11.539 -2.655 1.00 98.12 96 ALA A CA 1
ATOM 704 C C . ALA A 1 96 ? -4.031 -12.399 -2.431 1.00 98.12 96 ALA A C 1
ATOM 706 O O . ALA A 1 96 ? -4.383 -13.253 -3.247 1.00 98.12 96 ALA A O 1
ATOM 707 N N . GLN A 1 97 ? -4.728 -12.176 -1.312 1.00 98.25 97 GLN A N 1
ATOM 708 C CA . GLN A 1 97 ? -5.991 -12.866 -1.043 1.00 98.25 97 GLN A CA 1
ATOM 709 C C . GLN A 1 97 ? -7.030 -12.585 -2.134 1.00 98.25 97 GLN A C 1
ATOM 711 O O . GLN A 1 97 ? -7.089 -11.495 -2.701 1.00 98.25 97 GLN A O 1
ATOM 716 N N . SER A 1 98 ? -7.946 -13.528 -2.367 1.00 97.06 98 SER A N 1
ATOM 717 C CA . SER A 1 98 ? -9.021 -13.349 -3.356 1.00 97.06 98 SER A CA 1
ATOM 718 C C . SER A 1 98 ? -9.954 -12.170 -3.050 1.00 97.06 98 SER A C 1
ATOM 720 O O . SER A 1 98 ? -10.616 -11.657 -3.950 1.00 97.06 98 SER A O 1
ATOM 722 N N . HIS A 1 99 ? -10.033 -11.748 -1.782 1.00 97.56 99 HIS A N 1
ATOM 723 C CA . HIS A 1 99 ? -10.806 -10.583 -1.335 1.00 97.56 99 HIS A CA 1
ATOM 724 C C . HIS A 1 99 ? -9.956 -9.319 -1.158 1.00 97.56 99 HIS A C 1
ATOM 726 O O . HIS A 1 99 ? -10.461 -8.329 -0.622 1.00 97.56 99 HIS A O 1
ATOM 732 N N . ALA A 1 100 ? -8.687 -9.346 -1.576 1.00 98.38 100 ALA A N 1
ATOM 733 C CA . ALA A 1 100 ? -7.777 -8.234 -1.378 1.00 98.38 100 ALA A CA 1
ATOM 734 C C . ALA A 1 100 ? -8.279 -6.958 -2.062 1.00 98.38 100 ALA A C 1
ATOM 736 O O . ALA A 1 100 ? -8.820 -6.982 -3.171 1.00 98.38 100 ALA A O 1
ATOM 737 N N . VAL A 1 101 ? -8.085 -5.824 -1.393 1.00 98.50 101 VAL A N 1
ATOM 738 C CA . VAL A 1 101 ? -8.409 -4.500 -1.939 1.00 98.50 101 VAL A CA 1
ATOM 739 C C . VAL A 1 101 ? -7.152 -3.732 -2.322 1.00 98.50 101 VAL A C 1
ATOM 741 O O . VAL A 1 101 ? -6.100 -3.911 -1.715 1.00 98.50 101 VAL A O 1
ATOM 744 N N . VAL A 1 102 ? -7.267 -2.826 -3.294 1.00 98.50 102 VAL A N 1
ATOM 745 C CA . VAL A 1 102 ? -6.158 -1.953 -3.712 1.00 98.50 102 VAL A CA 1
ATOM 746 C C . VAL A 1 102 ? -6.421 -0.506 -3.302 1.00 98.50 102 VAL A C 1
ATOM 748 O O . VAL A 1 102 ? -7.516 0.029 -3.505 1.00 98.50 102 VAL A O 1
ATOM 751 N N . LEU A 1 103 ? -5.411 0.121 -2.705 1.00 98.31 103 LEU A N 1
ATOM 752 C CA . LEU A 1 103 ? -5.425 1.477 -2.164 1.00 98.31 103 LEU A CA 1
ATOM 753 C C . LEU A 1 103 ? -4.286 2.311 -2.765 1.00 98.31 103 LEU A C 1
ATOM 755 O O . LEU A 1 103 ? -3.234 1.789 -3.124 1.00 98.31 103 LEU A O 1
ATOM 759 N N . HIS A 1 104 ? -4.515 3.620 -2.862 1.00 97.50 104 HIS A N 1
ATOM 760 C CA . HIS A 1 104 ? -3.566 4.581 -3.419 1.00 97.50 104 HIS A CA 1
ATOM 761 C C . HIS A 1 104 ? -3.866 5.983 -2.883 1.00 97.50 104 HIS A C 1
ATOM 763 O O . HIS A 1 104 ? -5.025 6.408 -2.827 1.00 97.50 104 HIS A O 1
ATOM 769 N N . CYS A 1 105 ? -2.842 6.741 -2.490 1.00 95.19 105 CYS A N 1
ATOM 770 C CA . CYS A 1 105 ? -3.033 8.083 -1.925 1.00 95.19 105 CYS A CA 1
ATOM 771 C C . CYS A 1 105 ? -3.471 9.130 -2.951 1.00 95.19 105 CYS A C 1
ATOM 773 O O . CYS A 1 105 ? -4.172 10.061 -2.558 1.00 95.19 105 CYS A O 1
ATOM 775 N N . LEU A 1 106 ? -3.149 8.938 -4.229 1.00 95.06 106 LEU A N 1
ATOM 776 C CA . LEU A 1 106 ? -3.291 9.898 -5.335 1.00 95.06 106 LEU A CA 1
ATOM 777 C C . LEU A 1 106 ? -2.374 11.134 -5.190 1.00 95.06 106 LEU A C 1
ATOM 779 O O . LEU A 1 106 ? -2.079 11.535 -4.063 1.00 95.06 106 LEU A O 1
ATOM 783 N N . PRO A 1 107 ? -1.992 11.788 -6.308 1.00 94.12 107 PRO A N 1
ATOM 784 C CA . PRO A 1 107 ? -2.272 11.414 -7.706 1.00 94.12 107 PRO A CA 1
ATOM 785 C C . PRO A 1 107 ? -1.541 10.130 -8.121 1.00 94.12 107 PRO A C 1
ATOM 787 O O . PRO A 1 107 ? -0.478 9.851 -7.587 1.00 94.12 107 PRO A O 1
ATOM 790 N N . ALA A 1 108 ? -2.150 9.342 -9.011 1.00 94.50 108 ALA A N 1
ATOM 791 C CA . ALA A 1 108 ? -1.551 8.121 -9.554 1.00 94.50 108 ALA A CA 1
ATOM 792 C C . ALA A 1 108 ? -1.013 8.368 -10.973 1.00 94.50 108 ALA A C 1
ATOM 794 O O . ALA A 1 108 ? -1.703 9.001 -11.780 1.00 94.50 108 ALA A O 1
ATOM 795 N N . HIS A 1 109 ? 0.169 7.842 -11.279 1.00 94.19 109 HIS A N 1
ATOM 796 C CA . HIS A 1 109 ? 0.743 7.731 -12.613 1.00 94.19 109 HIS A CA 1
ATOM 797 C C . HIS A 1 109 ? 0.404 6.350 -13.184 1.00 94.19 109 HIS A C 1
ATOM 799 O O . HIS A 1 109 ? 1.033 5.327 -12.911 1.00 94.19 109 HIS A O 1
ATOM 805 N N . ARG A 1 110 ? -0.649 6.333 -13.999 1.00 95.31 110 ARG A N 1
ATOM 806 C CA . ARG A 1 110 ? -1.113 5.138 -14.705 1.00 95.31 110 ARG A CA 1
ATOM 807 C C . ARG A 1 110 ? 0.001 4.563 -15.581 1.00 95.31 110 ARG A C 1
ATOM 809 O O . ARG A 1 110 ? 0.613 5.296 -16.355 1.00 95.31 110 ARG A O 1
ATOM 816 N N . GLY A 1 111 ? 0.245 3.260 -15.456 1.00 94.69 111 GLY A N 1
ATOM 817 C CA . GLY A 1 111 ? 1.320 2.565 -16.171 1.00 94.69 111 GLY A CA 1
ATOM 818 C C . GLY A 1 111 ? 2.679 2.592 -15.463 1.00 94.69 111 GLY A C 1
ATOM 819 O O . GLY A 1 111 ? 3.592 1.906 -15.915 1.00 94.69 111 GLY A O 1
ATOM 820 N N . GLU A 1 112 ? 2.810 3.339 -14.362 1.00 94.94 112 GLU A N 1
ATOM 821 C CA . GLU A 1 112 ? 3.981 3.320 -13.482 1.00 94.94 112 GLU A CA 1
ATOM 822 C C . GLU A 1 112 ? 3.656 2.503 -12.221 1.00 94.94 112 GLU A C 1
ATOM 824 O O . GLU A 1 112 ? 3.628 1.273 -12.276 1.00 94.94 112 GLU A O 1
ATOM 829 N N . GLU A 1 113 ? 3.340 3.145 -11.090 1.00 96.38 113 GLU A N 1
ATOM 830 C CA . GLU A 1 113 ? 3.143 2.429 -9.824 1.00 96.38 113 GLU A CA 1
ATOM 831 C C . GLU A 1 113 ? 1.901 1.536 -9.788 1.00 96.38 113 GLU A C 1
ATOM 833 O O . GLU A 1 113 ? 1.806 0.626 -8.957 1.00 96.38 113 GLU A O 1
ATOM 838 N N . ILE A 1 114 ? 0.941 1.791 -10.676 1.00 97.94 114 ILE A N 1
ATOM 839 C CA . ILE A 1 114 ? -0.305 1.042 -10.784 1.00 97.94 114 ILE A CA 1
ATOM 840 C C . ILE A 1 114 ? -0.785 1.008 -12.236 1.00 97.94 114 ILE A C 1
ATOM 842 O O . ILE A 1 114 ? -0.783 2.022 -12.939 1.00 97.94 114 ILE A O 1
ATOM 846 N N . LEU A 1 115 ? -1.219 -0.171 -12.686 1.00 98.06 115 LEU A N 1
ATOM 847 C CA . LEU A 1 115 ? -1.822 -0.321 -14.009 1.00 98.06 115 LEU A CA 1
ATOM 848 C C . LEU A 1 115 ? -3.308 0.054 -14.008 1.00 98.06 115 LEU A C 1
ATOM 850 O O . LEU A 1 115 ? -4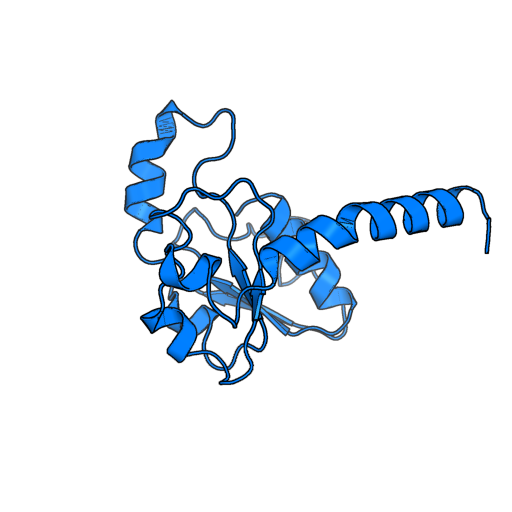.002 -0.070 -12.992 1.00 98.06 115 LEU A O 1
ATOM 854 N N . ASP A 1 116 ? -3.801 0.469 -15.174 1.00 97.69 116 ASP A N 1
ATOM 855 C CA . ASP A 1 116 ? -5.189 0.890 -15.384 1.00 97.69 116 ASP A CA 1
ATOM 856 C C . ASP A 1 116 ? -6.182 -0.192 -14.971 1.00 97.69 116 ASP A C 1
ATOM 858 O O . ASP A 1 116 ? -7.147 0.073 -14.251 1.00 97.69 116 ASP A O 1
ATOM 862 N N . GLU A 1 117 ? -5.893 -1.435 -15.354 1.00 97.94 117 GLU A N 1
ATOM 863 C CA . GLU A 1 117 ? -6.733 -2.589 -15.072 1.00 97.94 117 GLU A CA 1
ATOM 864 C C . GLU A 1 117 ? -6.898 -2.822 -13.574 1.00 97.94 117 GLU A C 1
ATOM 866 O O . GLU A 1 117 ? -7.933 -3.333 -13.158 1.00 97.94 117 GLU A O 1
ATOM 871 N N . VAL A 1 118 ? -5.905 -2.449 -12.760 1.00 98.19 118 VAL A N 1
ATOM 872 C CA . VAL A 1 118 ? -5.976 -2.562 -11.301 1.00 98.19 118 VAL A CA 1
ATOM 873 C C . VAL A 1 118 ? -6.680 -1.355 -10.698 1.00 98.19 118 VAL A C 1
ATOM 875 O O . VAL A 1 118 ? -7.577 -1.533 -9.867 1.00 98.19 118 VAL A O 1
ATOM 878 N N . LEU A 1 119 ? -6.300 -0.141 -11.106 1.00 97.81 119 LEU A N 1
ATOM 879 C CA . LEU A 1 119 ? -6.851 1.101 -10.562 1.00 97.81 119 LEU A CA 1
ATOM 880 C C . LEU A 1 119 ? -8.367 1.202 -10.786 1.00 97.81 119 LEU A C 1
ATOM 882 O O . LEU A 1 119 ? -9.081 1.672 -9.895 1.00 97.81 119 LEU A O 1
ATOM 886 N N . ASP A 1 120 ? -8.852 0.699 -11.921 1.00 97.50 120 ASP A N 1
ATOM 887 C CA . ASP A 1 120 ? -10.270 0.701 -12.293 1.00 97.50 120 ASP A CA 1
ATOM 888 C C . ASP A 1 120 ? -10.976 -0.645 -12.003 1.00 97.50 120 ASP A C 1
ATOM 890 O O . ASP A 1 120 ? -12.158 -0.817 -12.309 1.00 97.50 120 ASP A O 1
ATOM 894 N N . SER A 1 121 ? -10.284 -1.603 -11.371 1.00 97.44 121 SER A N 1
ATOM 895 C CA . SER A 1 121 ? -10.845 -2.916 -11.022 1.00 97.44 121 SER A CA 1
ATOM 896 C C . SER A 1 121 ? -11.912 -2.860 -9.923 1.00 97.44 121 SER A C 1
ATOM 898 O O . SER A 1 121 ? -11.970 -1.951 -9.093 1.00 97.44 121 SER A O 1
ATOM 900 N N . ALA A 1 122 ? -12.678 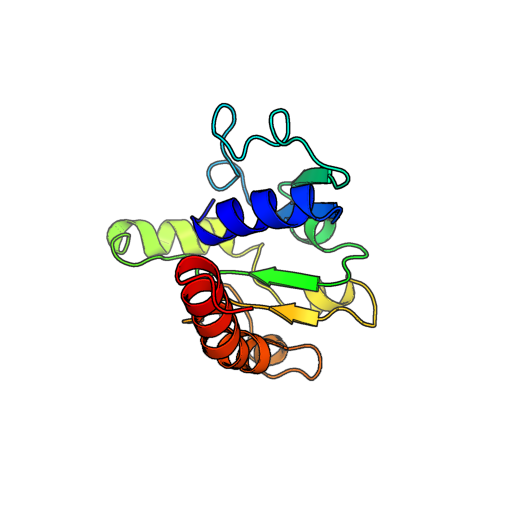-3.948 -9.803 1.00 97.31 122 ALA A N 1
ATOM 901 C CA . ALA A 1 122 ? -13.574 -4.173 -8.669 1.00 97.31 122 ALA A CA 1
ATOM 902 C C . ALA A 1 122 ? -12.848 -4.306 -7.311 1.00 97.31 122 ALA A C 1
ATOM 904 O O . ALA A 1 122 ? -13.486 -4.139 -6.266 1.00 97.31 122 ALA A O 1
ATOM 905 N N . ALA A 1 123 ? -11.540 -4.589 -7.297 1.00 97.88 123 ALA A N 1
ATOM 906 C CA . ALA A 1 123 ? -10.720 -4.631 -6.083 1.00 97.88 123 ALA A CA 1
ATOM 907 C C . ALA A 1 123 ? -10.284 -3.227 -5.628 1.00 97.88 123 ALA A C 1
ATOM 909 O O . ALA A 1 123 ? -10.008 -3.008 -4.446 1.00 97.88 123 ALA A O 1
ATOM 910 N N . SER A 1 124 ? -10.277 -2.247 -6.536 1.00 98.31 124 SER A N 1
ATOM 911 C CA . SER A 1 124 ? -9.886 -0.874 -6.233 1.00 98.31 124 SER A CA 1
ATOM 912 C C . SER A 1 124 ? -10.825 -0.226 -5.216 1.00 98.31 124 SER A C 1
ATOM 914 O O . SER A 1 124 ? -12.058 -0.262 -5.312 1.00 98.31 124 SER A O 1
ATOM 916 N N . ARG A 1 125 ? -10.232 0.393 -4.198 1.00 98.25 125 ARG A N 1
ATOM 917 C CA . ARG A 1 125 ? -10.919 1.228 -3.204 1.00 98.25 125 ARG A CA 1
ATOM 918 C C . ARG A 1 125 ? -10.370 2.650 -3.186 1.00 98.25 125 ARG A C 1
ATOM 920 O O . ARG A 1 125 ? -10.773 3.424 -2.320 1.00 98.25 125 ARG A O 1
ATOM 927 N N . VAL A 1 126 ? -9.539 3.021 -4.162 1.00 97.62 126 VAL A N 1
ATOM 928 C CA . VAL A 1 126 ? -8.848 4.318 -4.248 1.00 97.62 126 VAL A CA 1
ATOM 929 C C . VAL A 1 126 ? -9.821 5.493 -4.135 1.00 97.62 126 VAL A C 1
ATOM 931 O O . VAL A 1 126 ? -9.685 6.337 -3.252 1.00 97.62 126 VAL A O 1
ATOM 934 N N . TRP A 1 127 ? -10.882 5.522 -4.944 1.00 95.88 127 TRP A N 1
ATOM 935 C CA . TRP A 1 127 ? -11.854 6.622 -4.907 1.00 95.88 127 TRP A CA 1
ATOM 936 C C . TRP A 1 127 ? -12.623 6.701 -3.583 1.00 95.88 127 TRP A C 1
ATOM 938 O O . TRP A 1 127 ? -12.866 7.790 -3.060 1.00 95.88 127 TRP A O 1
ATOM 948 N N . ARG A 1 128 ? -12.954 5.547 -2.988 1.00 96.38 128 ARG A N 1
ATOM 949 C CA . ARG A 1 128 ? -13.613 5.486 -1.675 1.00 96.38 128 ARG A CA 1
ATOM 950 C C . ARG A 1 128 ? -12.678 5.968 -0.562 1.00 96.38 128 ARG A C 1
ATOM 952 O O . ARG A 1 128 ? -13.103 6.735 0.298 1.00 96.38 128 ARG A O 1
ATOM 959 N N . GLN A 1 129 ? -11.409 5.567 -0.598 1.00 96.25 129 GLN A N 1
ATOM 960 C CA . GLN A 1 129 ? -10.367 6.036 0.316 1.00 96.25 129 GLN A CA 1
ATOM 961 C C . GLN A 1 129 ? -10.230 7.563 0.255 1.00 96.25 129 GLN A C 1
ATOM 963 O O . GLN A 1 129 ? -10.224 8.228 1.292 1.00 96.25 129 GLN A O 1
ATOM 968 N N . VAL A 1 130 ? -10.165 8.127 -0.953 1.00 93.75 130 VAL A N 1
ATOM 969 C CA . VAL A 1 130 ? -10.051 9.576 -1.171 1.00 93.75 130 VAL A CA 1
ATOM 970 C C . VAL A 1 130 ? -11.271 10.306 -0.616 1.00 93.75 130 VAL A C 1
ATOM 972 O O . VAL A 1 130 ? -11.115 11.288 0.109 1.00 93.75 130 VAL A O 1
ATOM 975 N N . TYR A 1 131 ? -12.477 9.800 -0.888 1.00 94.62 131 TYR A N 1
ATOM 976 C CA . TYR A 1 131 ? -13.720 10.358 -0.353 1.00 94.62 131 TYR A CA 1
ATOM 977 C C . TYR A 1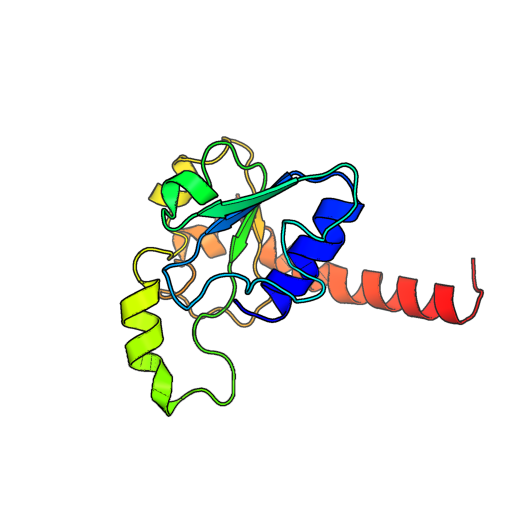 131 ? -13.719 10.403 1.186 1.00 94.62 131 TYR A C 1
ATOM 979 O O . TYR A 1 131 ? -14.121 11.403 1.787 1.00 94.62 131 TYR A O 1
ATOM 987 N N . HIS A 1 132 ? -13.188 9.367 1.843 1.00 95.50 132 HIS A N 1
ATOM 988 C CA . HIS A 1 132 ? -13.116 9.297 3.304 1.00 95.50 132 HIS A CA 1
ATOM 989 C C . HIS A 1 132 ? -12.096 10.247 3.943 1.00 95.50 132 HIS A C 1
ATOM 991 O O . HIS A 1 132 ? -12.213 10.512 5.143 1.00 95.50 132 HIS A O 1
ATOM 997 N N . ARG A 1 133 ? -11.152 10.832 3.186 1.00 95.38 133 ARG A N 1
ATOM 998 C CA . ARG A 1 133 ? -10.195 11.803 3.751 1.00 95.38 133 ARG A CA 1
ATOM 999 C C . ARG A 1 133 ? -10.891 12.995 4.395 1.00 95.38 133 ARG A C 1
ATOM 1001 O O . ARG A 1 133 ? -10.509 13.394 5.491 1.00 95.38 133 ARG A O 1
ATOM 1008 N N . ARG A 1 134 ? -11.944 13.529 3.764 1.00 95.31 134 ARG A N 1
ATOM 1009 C CA . ARG A 1 134 ? -12.715 14.649 4.329 1.00 95.31 134 ARG A CA 1
ATOM 1010 C C . ARG A 1 134 ? -13.305 14.280 5.689 1.00 95.31 134 ARG A C 1
ATOM 1012 O O . ARG A 1 134 ? -13.151 15.032 6.645 1.00 95.31 134 ARG A O 1
ATOM 1019 N N . SER A 1 135 ? -13.967 13.129 5.775 1.00 95.88 135 SER A N 1
ATOM 1020 C CA . SER A 1 135 ? -14.613 12.675 7.010 1.00 95.88 135 SER A CA 1
ATOM 1021 C C . SER A 1 135 ? -13.597 12.425 8.125 1.00 95.88 135 SER A C 1
ATOM 1023 O O . SER A 1 135 ? -13.824 12.856 9.253 1.00 95.88 135 SER A O 1
ATOM 1025 N N . ALA A 1 136 ? -12.452 11.814 7.803 1.00 94.75 136 ALA A N 1
ATOM 1026 C CA . ALA A 1 136 ? -11.367 11.607 8.760 1.00 94.75 136 ALA A CA 1
ATOM 1027 C C . ALA A 1 136 ? -10.831 12.939 9.311 1.00 94.75 136 ALA A C 1
ATOM 1029 O O . ALA A 1 136 ? -10.718 13.100 10.525 1.00 94.75 136 ALA A O 1
ATOM 1030 N N . MET A 1 137 ? -10.574 13.925 8.442 1.00 96.06 137 MET A N 1
ATOM 1031 C CA . MET A 1 137 ? -10.083 15.242 8.868 1.00 96.06 137 MET A CA 1
ATOM 1032 C C . MET A 1 137 ? -11.104 16.005 9.718 1.00 96.06 137 MET A C 1
ATOM 1034 O O . MET A 1 137 ? -10.731 16.626 10.710 1.00 96.06 137 MET A O 1
ATOM 1038 N N . VAL A 1 138 ? -12.399 15.923 9.391 1.00 96.12 138 VAL A N 1
ATOM 1039 C CA . VAL A 1 138 ? -13.461 16.491 10.241 1.00 96.12 138 VAL A CA 1
ATOM 1040 C C . VAL A 1 138 ? -13.463 15.837 11.624 1.00 96.12 138 VAL A C 1
ATOM 1042 O O . VAL A 1 138 ? -13.586 16.544 12.622 1.00 96.12 138 VAL A O 1
ATOM 1045 N N . GLY A 1 139 ? -13.285 14.515 11.697 1.00 96.06 139 GLY A N 1
ATOM 1046 C CA . GLY A 1 139 ? -13.166 13.792 12.965 1.00 96.06 139 GLY A CA 1
ATOM 1047 C C . GLY A 1 139 ? -11.995 14.289 13.815 1.00 96.06 139 GLY A C 1
ATOM 1048 O O . GLY A 1 139 ? -12.184 14.609 14.986 1.00 96.06 139 GLY A O 1
ATOM 1049 N N . VAL A 1 140 ? -10.813 14.443 13.209 1.00 95.50 140 VAL A N 1
ATOM 1050 C CA . VAL A 1 140 ? -9.622 14.978 13.893 1.00 95.50 140 VAL A CA 1
ATOM 1051 C C . VAL A 1 140 ? -9.871 16.395 14.417 1.00 95.50 140 VAL A C 1
ATOM 1053 O O . VAL A 1 140 ? -9.583 16.676 15.577 1.00 95.50 140 VAL A O 1
ATOM 1056 N N . LEU A 1 141 ? -1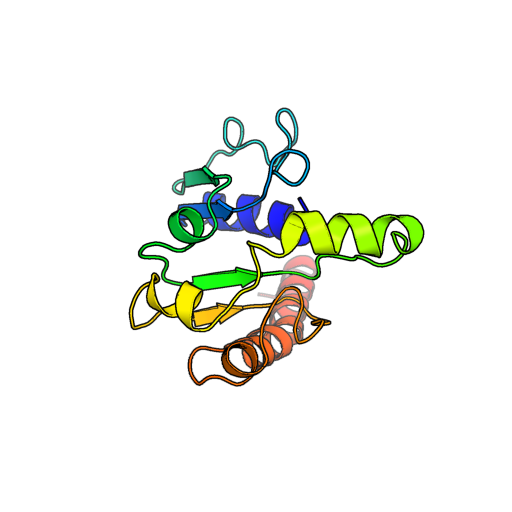0.447 17.284 13.601 1.00 96.88 141 LEU A N 1
ATOM 1057 C CA . LEU A 1 141 ? -10.724 18.665 14.013 1.00 96.88 141 LEU A CA 1
ATOM 1058 C C . LEU A 1 141 ? -11.720 18.741 15.176 1.00 96.88 141 LEU A C 1
ATOM 1060 O O . LEU A 1 141 ? -11.513 19.522 16.103 1.00 96.88 141 LEU A O 1
ATOM 1064 N N . ARG A 1 142 ? -12.779 17.924 15.157 1.00 96.81 142 ARG A N 1
ATOM 1065 C CA . ARG A 1 142 ? -13.745 17.845 16.266 1.00 96.81 142 ARG A CA 1
ATOM 1066 C C . ARG A 1 142 ? -13.094 17.339 17.548 1.00 96.81 142 ARG A C 1
ATOM 1068 O O . ARG A 1 142 ? -13.265 17.959 18.595 1.00 96.81 142 ARG A O 1
ATOM 1075 N N . TRP A 1 143 ? -12.279 16.290 17.442 1.00 95.94 143 TRP A N 1
ATOM 1076 C CA . TRP A 1 143 ? -11.534 15.746 18.575 1.00 95.94 143 TRP A CA 1
ATOM 1077 C C . TRP A 1 143 ? -10.595 16.786 19.203 1.00 95.94 143 TRP A C 1
ATOM 1079 O O . TRP A 1 143 ? -10.632 16.975 20.417 1.00 95.94 143 TRP A O 1
ATOM 1089 N N . ILE A 1 144 ? -9.832 17.534 18.392 1.00 96.25 144 ILE A N 1
ATOM 1090 C CA . ILE A 1 144 ? -8.953 18.621 18.874 1.00 96.25 144 ILE A CA 1
ATOM 1091 C C . ILE A 1 144 ? -9.756 19.718 19.591 1.00 96.25 144 ILE A C 1
ATOM 1093 O O . ILE A 1 144 ? -9.288 20.282 20.577 1.00 96.25 144 ILE A O 1
ATOM 1097 N N . LYS A 1 145 ? -10.978 20.010 19.130 1.00 95.88 145 LYS A N 1
ATOM 1098 C CA . LYS A 1 145 ? -11.880 20.979 19.774 1.00 95.88 145 LYS A CA 1
ATOM 1099 C C . LYS A 1 145 ? -12.561 20.450 21.045 1.00 95.88 145 LYS A C 1
ATOM 1101 O O . LYS A 1 145 ? -13.265 21.215 21.699 1.00 95.88 145 LYS A O 1
ATOM 1106 N N . GLY A 1 146 ? -12.385 19.174 21.392 1.00 93.62 146 GLY A N 1
ATOM 1107 C CA . GLY A 1 146 ? -13.080 18.530 22.510 1.00 93.62 146 GLY A CA 1
ATOM 1108 C C . GLY A 1 146 ? -14.561 18.236 22.238 1.00 93.62 146 GLY A C 1
ATOM 1109 O O . GLY A 1 146 ? -15.312 17.956 23.172 1.00 93.62 146 GLY A O 1
ATOM 1110 N N . GLU A 1 147 ? -14.991 18.299 20.977 1.00 84.75 147 GLU A N 1
ATOM 1111 C CA . GLU A 1 147 ? -16.342 17.928 20.557 1.00 84.75 147 GLU A CA 1
ATOM 1112 C C . GLU A 1 147 ? -16.410 16.395 20.462 1.00 84.75 147 GLU A C 1
ATOM 1114 O O . GLU A 1 147 ? -15.692 15.796 19.658 1.00 84.75 147 GLU A O 1
ATOM 1119 N N . LYS A 1 148 ? -17.223 15.766 21.321 1.00 65.75 148 LYS A N 1
ATOM 1120 C CA . LYS A 1 148 ? -17.473 14.315 21.305 1.00 65.75 148 LYS A CA 1
ATOM 1121 C C . LYS A 1 148 ? -18.490 13.940 20.234 1.00 65.75 148 LYS A C 1
ATOM 1123 O O . LYS A 1 148 ? -19.535 14.625 20.163 1.00 65.75 148 LYS A O 1
#

Nearest PDB structures (foldseek):
  7nnf-assembly2_E  TM=9.252E-01  e=2.264E-12  Mycobacterium tuberculosis H37Rv
  7nnf-assembly2_D  TM=9.221E-01  e=2.742E-12  Mycobacterium tuberculosis H37Rv
  7np0-assembly1_A  TM=9.232E-01  e=4.024E-12  Mycobacterium tuberculosis H37Rv
  7nov-assembly1_A  TM=9.252E-01  e=8.663E-12  Mycobacterium tuberculosis H37Rv
  8qeu-assembly1_C  TM=9.208E-01  e=2.562E-10  Arabidopsis thaliana

Sequence (148 aa):
ATCVTRSLAVALVRLGVHVRVGAPAGYQLQSGGGEDAQSLDGPGSLVLTDDPYDAVRDADAIYTDAWVSMGLEEEAERRRADLAGFAVTPDLLRVAQSHAVVLHCLPAHRGEEILDEVLDSAASRVWRQVYHRRSAMVGVLRWIKGEK

Foldseek 3Di:
DDPVLQVCQLVQQQVQAAAEDAFAPPPWDDPPDCSHQVNRDHNYHYHYYPQLLVRAAQDQEDEWEDQDDPPCVVCNVVSQVRCVNQAADPVSNVRYDPNHAYEYPDDDDDPGNYHPCRCPDPRYCHVVVNVCVVVVVVVVVCVVVVND